Protein AF-A0A9E4E433-F1 (afdb_monomer)

Foldseek 3Di:
DPDPQQDQQLLVLLCCQFPNPDDWDDDRQWIDDDPWIWGWDAQCDPPDPRHGWTFTATPPPRFTDQGPPDTDPPPARRFTAGRPRSHGDDGDD

Mean predicted aligned error: 3.68 Å

Radius of gyration: 12.05 Å; Cα contacts (8 Å, |Δi|>4): 187; chains: 1; bounding box: 26×28×35 Å

pLDDT: mean 92.77, std 10.25, range [37.88, 98.31]

Sequence (93 aa):
MSSLKIDPYVVNQIAHSLFGDRYIIIYENTIQFHNHCYHVRTIESEEHPYKGCYYLQDANTDLAMWDDVAFAPPGYYGAIFERETGEIIDCEP

Solvent-accessible surface area (backbone atoms only — not comparable to full-atom values): 5227 Å² total; per-residue (Å²): 132,84,76,81,75,76,54,57,67,30,47,51,32,36,49,37,61,61,55,47,94,55,85,65,49,78,54,76,56,33,42,33,48,90,95,43,47,27,35,65,41,66,39,73,54,88,87,44,97,58,51,63,23,31,29,37,29,32,75,88,76,70,33,11,34,41,56,83,86,44,66,16,51,89,94,35,50,4,28,30,22,40,66,85,62,12,44,74,75,52,73,41,100

Nearest PDB structures (foldseek):
  3ld1-assembly1_A  TM=6.534E-01  e=2.469E+00  Avian infectious bronchitis virus (strain M41)
  8qoh-assembly2_A  TM=5.296E-01  e=3.611E+00  Apiculatamorpha spiralis
  5k26-assembly1_A  TM=2.834E-01  e=8.764E+00  Homo sapiens
  7pi3-assembly3_O  TM=2.870E-01  e=6.385E+00  Plasmodium falciparum 3D7

Secondary structure (DSSP, 8-state)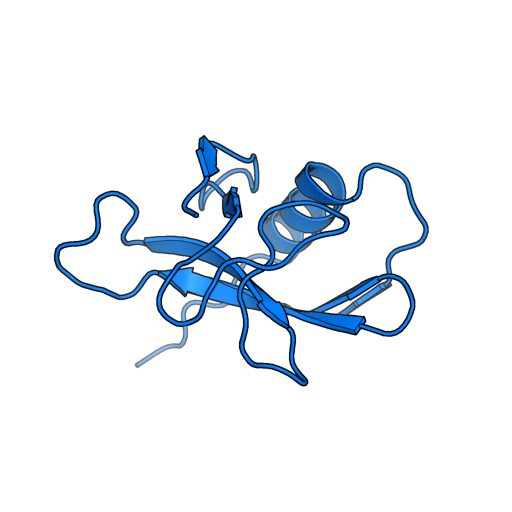:
----PPPHHHHHHHHHHHHTTS-EEEETTEEEETTEEEEEEE---TT-TTTT-EEEEETTT-PBBSSSS-BPPTT---EEE-TTT--EEEE--

Structure (mmCIF, N/CA/C/O backbone):
data_AF-A0A9E4E433-F1
#
_entry.id   AF-A0A9E4E433-F1
#
loop_
_atom_site.group_PDB
_ato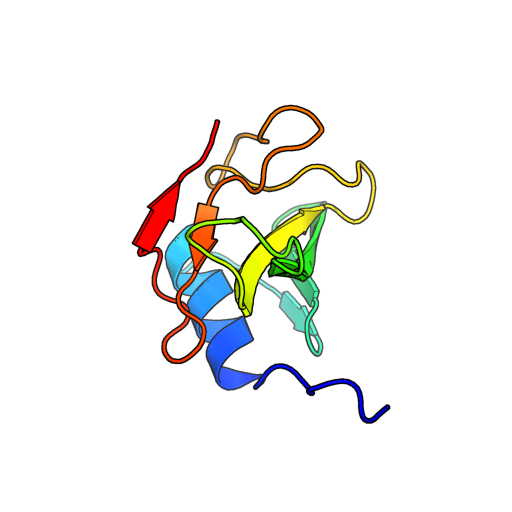m_site.id
_atom_site.type_symbol
_atom_site.label_atom_id
_atom_site.label_alt_id
_atom_site.label_comp_id
_atom_site.label_asym_id
_atom_site.labe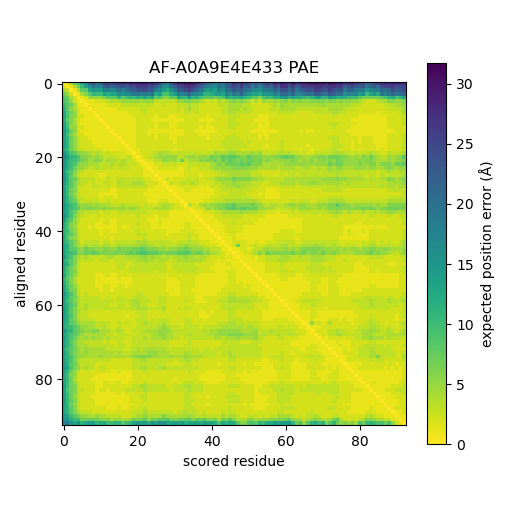l_entity_id
_atom_site.label_seq_id
_atom_site.pdbx_PDB_ins_code
_atom_site.Cartn_x
_atom_site.Cartn_y
_atom_site.Cartn_z
_atom_site.occupancy
_atom_site.B_iso_or_equiv
_atom_site.auth_seq_id
_atom_site.auth_comp_id
_atom_site.auth_asym_id
_atom_site.auth_atom_id
_atom_site.pdbx_PDB_model_num
ATOM 1 N N . MET A 1 1 ? 0.990 -5.499 23.217 1.00 38.16 1 MET A N 1
ATOM 2 C CA . MET A 1 1 ? 0.096 -4.840 22.244 1.00 38.16 1 MET A CA 1
ATOM 3 C C . MET A 1 1 ? -0.141 -5.838 21.131 1.00 38.16 1 MET A C 1
ATOM 5 O O . MET A 1 1 ? 0.828 -6.266 20.519 1.00 38.16 1 MET A O 1
ATOM 9 N N . SER A 1 2 ? -1.372 -6.322 20.962 1.00 37.88 2 SER A N 1
ATOM 10 C CA . SER A 1 2 ? -1.701 -7.183 19.825 1.00 37.88 2 SER A CA 1
ATOM 11 C C . SER A 1 2 ? -1.513 -6.353 18.561 1.00 37.88 2 SER A C 1
ATOM 13 O O . SER A 1 2 ? -2.254 -5.394 18.358 1.00 37.88 2 SER A O 1
ATOM 15 N N . SER A 1 3 ? -0.498 -6.686 17.763 1.00 54.22 3 SER A N 1
ATOM 16 C CA . SER A 1 3 ? -0.410 -6.236 16.376 1.00 54.22 3 SER A CA 1
ATOM 17 C C . SER A 1 3 ? -1.781 -6.480 15.742 1.00 54.22 3 SER A C 1
ATOM 19 O O . SER A 1 3 ? -2.271 -7.613 15.753 1.00 54.22 3 SER A O 1
ATOM 21 N N . LEU A 1 4 ? -2.457 -5.410 15.318 1.00 61.88 4 LEU A N 1
ATOM 22 C CA . LEU A 1 4 ? -3.675 -5.525 14.526 1.00 61.88 4 LEU A CA 1
ATOM 23 C C . LEU A 1 4 ? -3.271 -6.246 13.244 1.00 61.88 4 LEU A C 1
ATOM 25 O O . LEU A 1 4 ? -2.616 -5.670 12.380 1.00 61.88 4 LEU A O 1
ATOM 29 N N . LYS A 1 5 ? -3.597 -7.536 13.162 1.00 83.00 5 LYS A N 1
ATOM 30 C CA . LYS A 1 5 ? -3.321 -8.333 11.974 1.00 83.00 5 LYS A CA 1
ATOM 31 C C . LYS A 1 5 ? -4.144 -7.744 10.828 1.00 83.00 5 LYS A C 1
ATOM 33 O O . LYS A 1 5 ? -5.367 -7.702 10.930 1.00 83.00 5 LYS A O 1
ATOM 38 N N . ILE A 1 6 ? -3.468 -7.266 9.786 1.00 88.31 6 ILE A N 1
ATOM 39 C CA . ILE A 1 6 ? -4.121 -6.773 8.569 1.00 88.31 6 ILE A CA 1
ATOM 40 C C . ILE A 1 6 ? -4.859 -7.953 7.934 1.00 88.31 6 ILE A C 1
ATOM 42 O O . ILE A 1 6 ? -4.304 -9.052 7.831 1.00 88.31 6 ILE A O 1
ATOM 46 N N . ASP A 1 7 ? -6.121 -7.739 7.571 1.00 93.06 7 ASP A N 1
ATOM 47 C CA . ASP A 1 7 ? -6.948 -8.771 6.958 1.00 93.06 7 ASP A CA 1
ATOM 48 C C . ASP A 1 7 ? -6.363 -9.157 5.584 1.00 93.06 7 ASP A C 1
ATOM 50 O O . ASP A 1 7 ? -6.198 -8.276 4.735 1.00 93.06 7 ASP A O 1
ATOM 54 N N . PRO A 1 8 ? -6.056 -10.445 5.326 1.00 93.25 8 PRO A N 1
ATOM 55 C CA . PRO A 1 8 ? -5.580 -10.898 4.020 1.00 93.25 8 PRO A CA 1
ATOM 56 C C . PRO A 1 8 ? -6.497 -10.513 2.852 1.00 93.25 8 PRO A C 1
ATOM 58 O O . PRO A 1 8 ? -6.004 -10.303 1.744 1.00 93.25 8 PRO A O 1
ATOM 61 N N . TYR A 1 9 ? -7.810 -10.403 3.083 1.00 93.81 9 TYR A N 1
ATOM 62 C CA . TYR A 1 9 ? -8.750 -9.916 2.074 1.00 93.81 9 TYR A CA 1
ATOM 63 C C . TYR A 1 9 ? -8.430 -8.474 1.673 1.00 93.81 9 TYR A C 1
ATOM 65 O O . TYR A 1 9 ? -8.322 -8.182 0.486 1.00 93.81 9 TYR A O 1
ATOM 73 N N . V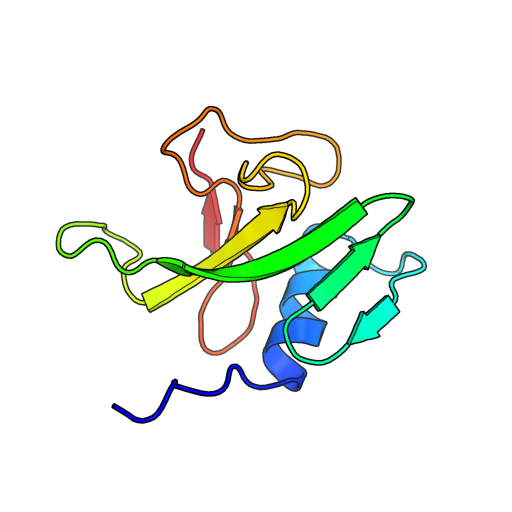AL A 1 10 ? -8.197 -7.594 2.650 1.00 96.50 10 VAL A N 1
ATOM 74 C CA . VAL A 1 10 ? -7.858 -6.188 2.393 1.00 96.50 10 VAL A CA 1
ATOM 75 C C . VAL A 1 10 ? -6.501 -6.072 1.702 1.00 96.50 10 VAL A C 1
ATOM 77 O O . VAL A 1 10 ? -6.364 -5.293 0.768 1.00 96.50 10 VAL A O 1
ATOM 80 N N . VAL A 1 11 ? -5.512 -6.893 2.075 1.00 96.81 11 VAL A N 1
ATOM 81 C CA . VAL A 1 11 ? -4.216 -6.938 1.365 1.00 96.81 11 VAL A CA 1
ATOM 82 C C . VAL A 1 11 ? -4.411 -7.295 -0.112 1.00 96.81 11 VAL A C 1
ATOM 84 O O . VAL A 1 11 ? -3.792 -6.685 -0.984 1.00 96.81 11 VAL A O 1
ATOM 87 N N . ASN A 1 12 ? -5.284 -8.263 -0.404 1.00 95.81 12 ASN A N 1
ATOM 88 C CA . ASN A 1 12 ? -5.624 -8.618 -1.777 1.00 95.81 12 ASN A CA 1
ATOM 89 C C . ASN A 1 12 ? -6.320 -7.467 -2.517 1.00 95.81 12 ASN A C 1
ATOM 91 O O . ASN A 1 12 ? -5.926 -7.167 -3.642 1.00 95.81 12 ASN A O 1
ATOM 95 N N . GLN A 1 13 ? -7.271 -6.780 -1.882 1.00 97.25 13 GLN A N 1
ATOM 96 C CA . GLN A 1 13 ? -7.922 -5.614 -2.485 1.00 97.25 13 GLN A CA 1
ATOM 97 C C . GLN A 1 13 ? -6.934 -4.479 -2.762 1.00 97.25 13 GLN A C 1
ATOM 99 O O . GLN A 1 13 ? -6.916 -3.974 -3.874 1.00 97.25 13 GLN A O 1
ATOM 104 N N . ILE A 1 14 ? -6.036 -4.152 -1.827 1.00 97.75 14 ILE A N 1
ATOM 105 C CA . ILE A 1 14 ? -4.978 -3.145 -2.028 1.00 97.75 14 ILE A CA 1
ATOM 106 C C . ILE A 1 14 ? -4.137 -3.470 -3.264 1.00 97.75 14 ILE A C 1
ATOM 108 O O . ILE A 1 14 ? -3.885 -2.602 -4.103 1.00 97.75 14 ILE A O 1
ATOM 112 N N . ALA A 1 15 ? -3.721 -4.734 -3.396 1.00 96.69 15 ALA A N 1
ATOM 113 C CA . ALA A 1 15 ? -2.942 -5.180 -4.539 1.00 96.69 15 ALA A CA 1
ATOM 114 C C . ALA A 1 15 ? -3.694 -4.964 -5.860 1.00 96.69 15 ALA A C 1
ATOM 116 O O . ALA A 1 15 ? -3.111 -4.450 -6.811 1.00 96.69 15 ALA A O 1
ATOM 117 N N . HIS A 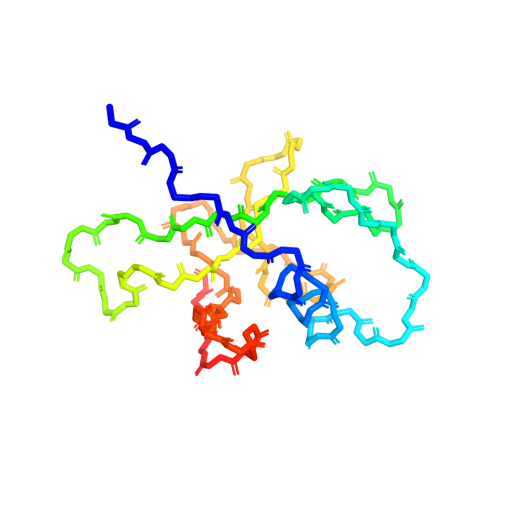1 16 ? -4.980 -5.312 -5.916 1.00 96.06 16 HIS A N 1
ATOM 118 C CA . HIS A 1 16 ? -5.797 -5.126 -7.115 1.00 96.06 16 HIS A CA 1
ATOM 119 C C . HIS A 1 16 ? -6.150 -3.658 -7.383 1.00 96.06 16 HIS A C 1
ATOM 121 O O . HIS A 1 16 ? -6.152 -3.247 -8.541 1.00 96.06 16 HIS A O 1
ATOM 127 N N . SER A 1 17 ? -6.374 -2.848 -6.349 1.00 96.62 17 SER A N 1
ATOM 128 C CA . SER A 1 17 ? -6.657 -1.416 -6.481 1.00 96.62 17 SER A CA 1
ATOM 129 C C . SER A 1 17 ? -5.497 -0.660 -7.126 1.00 96.62 17 SER A C 1
ATOM 131 O O . SER A 1 17 ? -5.729 0.197 -7.974 1.00 96.62 17 SER A O 1
ATOM 133 N N . LEU A 1 18 ? -4.251 -0.986 -6.759 1.00 96.06 18 LEU A N 1
ATOM 134 C CA . LEU A 1 18 ? -3.070 -0.317 -7.316 1.00 96.06 18 LEU A CA 1
ATOM 135 C C . LEU A 1 18 ? -2.550 -1.001 -8.584 1.00 96.06 18 LEU A C 1
ATOM 137 O O . LEU A 1 18 ? -2.233 -0.348 -9.577 1.00 96.06 18 LEU A O 1
ATOM 141 N N . PHE A 1 19 ? -2.446 -2.330 -8.564 1.00 95.19 19 PHE A N 1
ATOM 142 C CA . PHE A 1 19 ? -1.787 -3.085 -9.624 1.00 95.19 19 PHE A CA 1
ATOM 143 C C . PHE A 1 19 ? -2.763 -3.737 -10.620 1.00 95.19 19 PHE A C 1
ATOM 145 O O . PHE A 1 19 ? -2.317 -4.277 -11.633 1.00 95.19 19 PHE A O 1
ATOM 152 N N . GLY A 1 20 ? -4.078 -3.667 -10.416 1.00 92.50 20 GLY A N 1
ATOM 153 C CA . GLY A 1 20 ? -5.072 -4.285 -11.300 1.00 92.50 20 GLY A CA 1
ATOM 154 C C . GLY A 1 20 ? -4.965 -5.815 -11.355 1.00 92.50 20 GLY A C 1
ATOM 155 O O . GLY A 1 20 ? -4.597 -6.471 -10.382 1.00 92.50 20 GLY A O 1
ATOM 156 N N . ASP A 1 21 ? -5.252 -6.396 -12.523 1.00 89.94 21 ASP A N 1
ATOM 157 C CA . ASP A 1 21 ? -5.257 -7.855 -12.751 1.00 89.94 21 ASP A CA 1
ATOM 158 C C . ASP A 1 21 ? -3.879 -8.439 -13.122 1.00 89.94 21 ASP A C 1
ATOM 160 O O . ASP A 1 21 ? -3.771 -9.509 -13.731 1.00 89.94 21 ASP A O 1
ATOM 164 N N . ARG A 1 22 ? -2.791 -7.722 -12.824 1.00 91.19 22 ARG A N 1
ATOM 165 C CA . ARG A 1 22 ? -1.435 -8.175 -13.163 1.0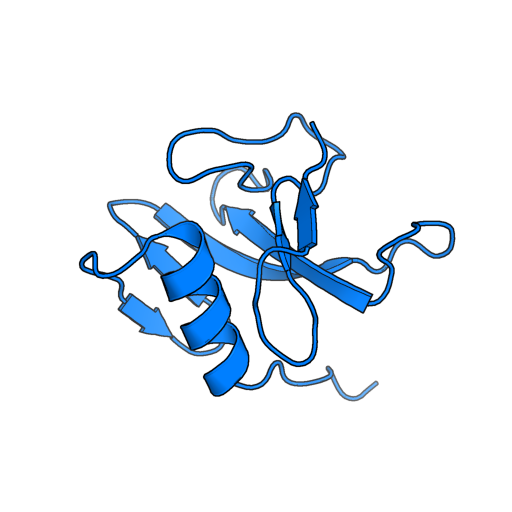0 91.19 22 ARG A CA 1
ATOM 166 C C . ARG A 1 22 ? -0.998 -9.349 -12.287 1.00 91.19 22 ARG A C 1
ATOM 168 O O . ARG A 1 22 ? -1.574 -9.635 -11.242 1.00 91.19 22 A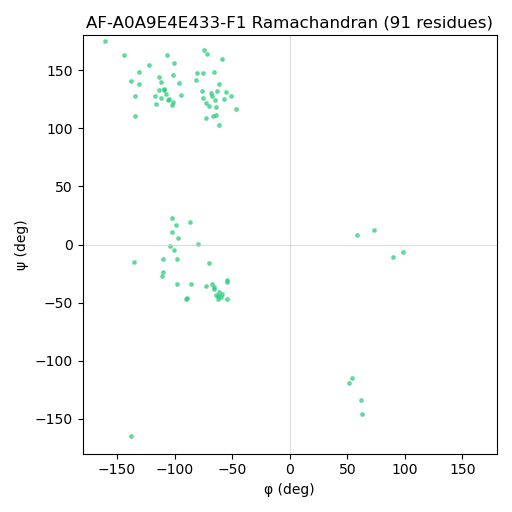RG A O 1
ATOM 175 N N . TYR A 1 23 ? 0.060 -10.037 -12.720 1.00 90.12 23 TYR A N 1
ATOM 176 C CA . TYR A 1 23 ? 0.650 -11.112 -11.927 1.00 90.12 23 TYR A CA 1
A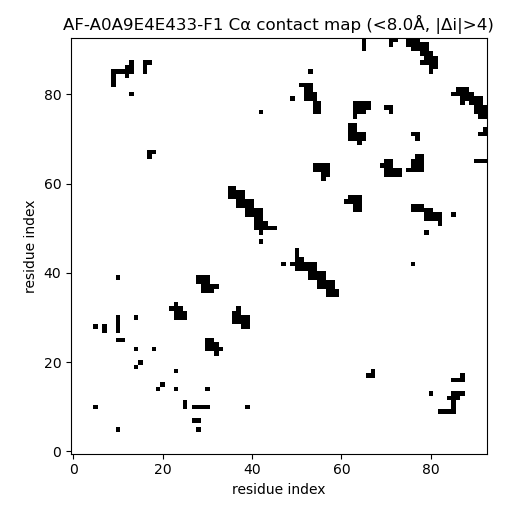TOM 177 C C . TYR A 1 23 ? 1.274 -10.543 -10.649 1.00 90.12 23 TYR A C 1
ATOM 179 O O . TYR A 1 23 ? 2.287 -9.840 -10.696 1.00 90.12 23 TYR A O 1
ATOM 187 N N . ILE A 1 24 ? 0.649 -10.861 -9.520 1.00 94.31 24 ILE A N 1
ATOM 188 C CA . ILE A 1 24 ? 1.009 -10.391 -8.187 1.00 94.31 24 ILE A CA 1
ATOM 189 C C . ILE A 1 24 ? 1.074 -11.613 -7.272 1.00 94.31 24 ILE A C 1
ATOM 191 O O . ILE A 1 24 ? 0.217 -12.496 -7.339 1.00 94.31 24 ILE A O 1
ATOM 195 N N . ILE A 1 25 ? 2.082 -11.669 -6.405 1.00 94.88 25 ILE A N 1
ATOM 196 C CA . ILE A 1 25 ? 2.180 -12.693 -5.361 1.00 94.88 25 ILE A CA 1
ATOM 197 C C . ILE A 1 25 ? 1.883 -12.019 -4.025 1.00 94.88 25 ILE A C 1
ATOM 199 O O . ILE A 1 25 ? 2.486 -11.000 -3.703 1.00 94.88 25 ILE A O 1
ATOM 203 N N . ILE A 1 26 ? 0.971 -12.586 -3.238 1.00 94.94 26 ILE A N 1
ATOM 204 C CA . ILE A 1 26 ? 0.611 -12.058 -1.919 1.00 94.94 26 ILE A CA 1
ATOM 205 C C . ILE A 1 26 ? 0.978 -13.083 -0.854 1.00 94.94 26 ILE A C 1
ATOM 207 O O . ILE A 1 26 ? 0.581 -14.247 -0.934 1.00 94.94 26 ILE A O 1
ATOM 211 N N . TYR A 1 27 ? 1.727 -12.638 0.150 1.00 91.44 27 TYR A N 1
ATOM 212 C CA . TYR A 1 27 ? 2.103 -13.431 1.311 1.00 91.44 27 TYR A CA 1
ATOM 213 C C . TYR A 1 27 ? 1.901 -12.607 2.582 1.00 91.44 27 TYR A C 1
ATOM 215 O O . TYR A 1 27 ? 2.625 -11.646 2.834 1.00 91.44 27 TYR A O 1
ATOM 223 N N . GLU A 1 28 ? 0.908 -12.986 3.388 1.00 92.38 28 GLU A N 1
ATOM 224 C CA . GLU A 1 28 ? 0.486 -12.235 4.578 1.00 92.38 28 GLU A CA 1
ATOM 225 C C . GLU A 1 28 ? 0.168 -10.766 4.247 1.00 92.38 28 GLU A C 1
ATOM 227 O O . GLU A 1 28 ? -0.776 -10.512 3.507 1.00 92.38 28 GLU A O 1
ATOM 232 N N . ASN A 1 29 ? 0.931 -9.807 4.779 1.00 94.56 29 ASN A N 1
ATOM 233 C CA . ASN A 1 29 ? 0.812 -8.378 4.479 1.00 94.56 29 ASN A CA 1
ATOM 234 C C . ASN A 1 29 ? 1.846 -7.893 3.448 1.00 94.56 29 ASN A C 1
ATOM 236 O O . ASN A 1 29 ? 2.112 -6.695 3.363 1.00 94.56 29 ASN A O 1
ATOM 240 N N . THR A 1 30 ? 2.473 -8.811 2.714 1.00 96.00 30 THR A N 1
ATOM 241 C CA . THR A 1 30 ? 3.476 -8.508 1.692 1.00 96.00 30 THR A CA 1
ATOM 242 C C . THR A 1 30 ? 2.911 -8.775 0.306 1.00 96.00 30 THR A C 1
ATOM 244 O O . THR A 1 30 ? 2.333 -9.831 0.050 1.00 96.00 30 THR A O 1
ATOM 247 N N . ILE A 1 31 ? 3.112 -7.822 -0.595 1.00 96.88 31 ILE A N 1
ATOM 248 C CA . ILE A 1 31 ? 2.732 -7.888 -2.001 1.00 96.88 31 ILE A CA 1
ATOM 249 C C . ILE A 1 31 ? 4.017 -7.847 -2.818 1.00 96.88 31 ILE A C 1
ATOM 251 O O . ILE A 1 31 ? 4.783 -6.896 -2.720 1.00 96.88 31 ILE A O 1
ATOM 255 N N . GLN A 1 32 ? 4.267 -8.866 -3.629 1.00 96.19 32 GLN A N 1
ATOM 256 C CA . GLN A 1 32 ? 5.355 -8.861 -4.594 1.00 96.19 32 GLN A CA 1
ATOM 257 C C . GLN A 1 32 ? 4.796 -8.565 -5.983 1.00 96.19 32 GLN A C 1
ATOM 259 O O . GLN A 1 32 ? 3.948 -9.300 -6.498 1.00 96.19 32 GLN A O 1
ATOM 264 N N . PHE A 1 33 ? 5.321 -7.512 -6.599 1.00 94.06 33 PHE A N 1
ATOM 265 C CA . PHE A 1 33 ? 5.006 -7.120 -7.964 1.00 94.06 33 PHE A CA 1
ATOM 266 C C . PHE A 1 33 ? 6.310 -6.797 -8.705 1.00 94.06 33 PHE A C 1
ATOM 268 O O . PHE A 1 33 ? 7.164 -6.055 -8.219 1.00 94.06 33 PHE A O 1
ATOM 275 N N . HIS A 1 34 ? 6.497 -7.428 -9.867 1.00 89.94 34 HIS A N 1
ATOM 276 C CA . HIS A 1 34 ? 7.775 -7.459 -10.587 1.00 89.94 34 HIS A CA 1
ATOM 277 C C . HIS A 1 34 ? 8.937 -7.916 -9.673 1.00 89.94 34 HIS A C 1
ATOM 279 O O . HIS A 1 34 ? 8.916 -9.032 -9.151 1.00 89.94 34 HIS A O 1
ATOM 285 N N . ASN A 1 35 ? 9.945 -7.061 -9.483 1.00 89.00 35 ASN A N 1
ATOM 286 C CA . ASN A 1 35 ? 11.143 -7.333 -8.686 1.00 89.00 35 ASN A CA 1
ATOM 287 C C . ASN A 1 35 ? 11.094 -6.674 -7.297 1.00 89.00 35 ASN A C 1
ATOM 289 O O . ASN A 1 35 ? 12.114 -6.630 -6.610 1.00 89.00 35 ASN A O 1
ATOM 293 N N . HIS A 1 36 ? 9.934 -6.150 -6.900 1.00 92.81 36 HIS A N 1
ATOM 294 C CA . HIS A 1 36 ? 9.749 -5.420 -5.654 1.00 92.81 36 HIS A CA 1
ATOM 295 C C . HIS A 1 36 ? 8.843 -6.188 -4.701 1.00 92.81 36 HIS A C 1
ATOM 297 O O . HIS A 1 36 ? 7.881 -6.835 -5.121 1.00 92.81 36 HIS A O 1
ATOM 303 N N . CYS A 1 37 ? 9.156 -6.083 -3.413 1.00 96.06 37 CYS A N 1
ATOM 304 C CA . CYS A 1 37 ? 8.307 -6.542 -2.326 1.00 96.06 37 CYS A CA 1
ATOM 305 C C . CYS A 1 37 ? 7.818 -5.312 -1.568 1.00 96.06 37 CYS A C 1
ATOM 307 O O . CYS A 1 37 ? 8.627 -4.509 -1.112 1.00 96.06 37 CYS A O 1
ATOM 309 N N . TYR A 1 38 ? 6.509 -5.195 -1.409 1.00 97.12 38 TYR A N 1
ATOM 310 C CA . TYR A 1 38 ? 5.849 -4.101 -0.720 1.00 97.12 38 TYR A CA 1
ATOM 311 C C . TYR A 1 38 ? 5.184 -4.622 0.545 1.00 97.12 38 TYR A C 1
ATOM 313 O O . TYR A 1 38 ? 4.475 -5.627 0.507 1.00 97.12 38 TYR A O 1
ATOM 321 N N . HIS A 1 39 ? 5.373 -3.935 1.662 1.00 97.44 39 HIS A N 1
ATOM 322 C CA . HIS A 1 39 ? 4.638 -4.196 2.888 1.00 97.44 39 HIS A CA 1
ATOM 323 C C . HIS A 1 39 ? 3.426 -3.276 2.967 1.00 97.44 39 HIS A C 1
ATOM 325 O O . HIS A 1 39 ? 3.565 -2.056 2.873 1.00 97.44 39 HIS A O 1
ATOM 331 N N . VAL A 1 40 ? 2.250 -3.852 3.213 1.00 97.50 40 VAL A N 1
ATOM 332 C CA . VAL A 1 40 ? 1.089 -3.078 3.652 1.00 97.50 40 VAL A CA 1
ATOM 333 C C . VAL A 1 40 ? 1.360 -2.600 5.076 1.00 97.50 40 VAL A C 1
ATOM 335 O O . VAL A 1 40 ? 1.576 -3.407 5.993 1.00 97.50 40 VAL A O 1
ATOM 338 N N . ARG A 1 41 ? 1.380 -1.280 5.248 1.00 96.62 41 ARG A N 1
ATOM 339 C CA . ARG A 1 41 ? 1.651 -0.578 6.505 1.00 96.62 41 ARG A CA 1
ATOM 340 C C . ARG A 1 41 ? 0.476 0.317 6.862 1.00 96.62 41 ARG A C 1
ATOM 342 O O . ARG A 1 41 ? -0.258 0.756 5.987 1.00 96.62 41 ARG A O 1
ATOM 349 N N . THR A 1 42 ? 0.319 0.594 8.150 1.00 96.75 42 THR A N 1
ATOM 350 C CA . THR A 1 42 ? -0.700 1.514 8.663 1.00 96.75 42 THR A CA 1
ATOM 351 C C . THR A 1 42 ? -0.085 2.892 8.859 1.00 96.75 42 THR A C 1
ATOM 353 O O . THR A 1 42 ? 1.024 2.998 9.381 1.00 96.75 42 THR A O 1
ATOM 356 N N . ILE A 1 43 ? -0.810 3.948 8.506 1.00 96.31 43 ILE A N 1
ATOM 357 C CA . ILE A 1 43 ? -0.433 5.318 8.855 1.00 96.31 43 ILE A CA 1
ATOM 358 C C . ILE A 1 43 ? -0.683 5.521 10.354 1.00 96.31 43 ILE A C 1
ATOM 360 O O . ILE A 1 43 ? -1.830 5.578 10.801 1.00 96.31 43 ILE A O 1
ATOM 364 N N . GLU A 1 44 ? 0.384 5.614 11.148 1.00 95.31 44 GLU A N 1
ATOM 365 C CA . GLU A 1 44 ? 0.289 5.741 12.614 1.00 95.31 44 GLU A CA 1
ATOM 366 C C . GLU A 1 44 ? 0.418 7.185 13.124 1.00 95.31 44 GLU A C 1
ATOM 368 O O . GLU A 1 44 ? 0.104 7.453 14.286 1.00 95.31 44 GLU A O 1
ATOM 373 N N . SER A 1 45 ? 0.841 8.120 12.266 1.00 93.50 45 SER A N 1
ATOM 374 C CA . SER A 1 45 ? 1.038 9.528 12.630 1.00 93.50 45 SER A CA 1
ATOM 375 C C . SER A 1 45 ? -0.247 10.148 13.196 1.00 93.50 45 SER A C 1
ATOM 377 O O . SER A 1 45 ? -1.310 10.079 12.579 1.00 93.50 45 SER A O 1
ATOM 379 N N . GLU A 1 46 ? -0.167 10.717 14.405 1.00 91.50 46 GLU A N 1
ATOM 380 C CA . GLU A 1 46 ? -1.359 11.050 15.192 1.00 91.50 46 GLU A CA 1
ATOM 381 C C . GLU A 1 46 ? -2.218 12.165 14.602 1.00 91.50 46 GLU A C 1
ATOM 383 O O . GLU A 1 46 ? -3.439 12.114 14.738 1.00 91.50 46 GLU A O 1
ATOM 388 N N . GLU A 1 47 ? -1.584 13.137 13.955 1.00 93.50 47 GLU A N 1
ATOM 389 C CA . GLU A 1 47 ? -2.236 14.315 13.375 1.00 93.50 47 GLU A CA 1
ATOM 390 C C . GLU A 1 47 ? -2.521 14.144 11.877 1.00 93.50 47 GLU A C 1
ATOM 392 O O . GLU A 1 47 ? -2.966 15.077 11.211 1.00 93.50 47 GLU A O 1
ATOM 397 N N . HIS A 1 48 ? -2.264 12.954 11.329 1.00 94.31 48 HIS A N 1
ATOM 398 C CA . HIS A 1 48 ? -2.447 12.699 9.911 1.00 94.31 48 HIS A CA 1
ATOM 399 C C . HIS A 1 48 ? -3.933 12.537 9.561 1.00 94.31 48 HIS A C 1
ATOM 401 O O . HIS A 1 48 ? -4.609 11.735 10.215 1.00 94.31 48 HIS A O 1
ATOM 407 N N . PRO A 1 49 ? -4.448 13.202 8.507 1.00 95.44 49 PRO A N 1
ATOM 408 C CA . PRO A 1 49 ? -5.850 13.075 8.092 1.00 95.44 49 PRO A CA 1
ATOM 409 C C . PRO A 1 49 ? -6.280 11.623 7.852 1.00 95.44 49 PRO A C 1
ATOM 411 O O . PRO A 1 49 ? -7.413 11.249 8.140 1.00 95.44 49 PRO A O 1
ATOM 414 N N . TYR A 1 50 ? -5.337 10.799 7.394 1.00 96.56 50 TYR A N 1
ATOM 415 C CA . TYR A 1 50 ? -5.536 9.388 7.059 1.00 96.56 50 TYR A CA 1
ATOM 416 C C . TYR A 1 50 ? -5.017 8.406 8.119 1.00 96.56 50 TYR A C 1
ATOM 418 O O . TYR A 1 50 ? -4.719 7.254 7.804 1.00 96.56 50 TYR A O 1
ATOM 426 N N . LYS A 1 51 ? -4.875 8.827 9.385 1.00 96.19 51 LYS A N 1
ATOM 427 C CA . LYS A 1 51 ? -4.455 7.930 10.476 1.00 96.19 51 LYS A CA 1
ATOM 428 C C . LYS A 1 51 ? -5.309 6.655 10.499 1.00 96.19 51 LYS A C 1
ATOM 430 O O . LYS A 1 51 ? -6.534 6.711 10.566 1.00 96.19 51 LYS A O 1
ATOM 435 N N . GLY A 1 52 ? -4.652 5.498 10.500 1.00 95.69 52 GLY A N 1
ATOM 436 C CA . GLY A 1 52 ? -5.294 4.183 10.486 1.00 95.69 52 GLY A CA 1
ATOM 437 C C . GLY A 1 52 ? -5.583 3.609 9.095 1.00 95.69 52 GLY A C 1
ATOM 438 O O . GLY A 1 52 ? -5.900 2.422 9.021 1.00 95.69 52 GLY A O 1
ATOM 439 N N . CYS A 1 53 ? -5.443 4.401 8.027 1.00 97.50 53 CYS A N 1
ATOM 440 C CA . CYS A 1 53 ? -5.472 3.914 6.645 1.00 97.50 53 CYS A CA 1
ATOM 441 C C . CYS A 1 53 ? -4.169 3.185 6.298 1.00 97.50 53 CYS A C 1
ATOM 443 O O . CYS A 1 53 ? -3.180 3.255 7.041 1.00 97.50 53 CYS A O 1
ATOM 445 N N . TYR A 1 54 ? -4.173 2.478 5.171 1.00 97.94 54 TYR A N 1
ATOM 446 C CA . TYR A 1 54 ? -3.023 1.715 4.708 1.00 97.94 54 TYR A CA 1
ATOM 447 C C . TYR A 1 54 ? -2.237 2.439 3.616 1.00 97.94 54 TYR A C 1
ATOM 449 O O . TYR A 1 54 ? -2.777 3.269 2.893 1.00 97.94 54 TYR A O 1
ATOM 457 N N . TYR A 1 55 ? -0.964 2.079 3.490 1.00 97.94 55 TYR A N 1
ATOM 458 C CA . TYR A 1 55 ? -0.091 2.444 2.377 1.00 97.94 55 TYR A CA 1
ATOM 459 C C . TYR A 1 55 ? 0.862 1.286 2.054 1.00 97.94 55 TYR A C 1
ATOM 461 O O . TYR A 1 55 ? 1.041 0.367 2.865 1.00 97.94 55 TYR A O 1
ATOM 469 N N . LEU A 1 56 ? 1.473 1.315 0.868 1.00 97.69 56 LEU A N 1
ATOM 470 C CA . LEU A 1 56 ? 2.458 0.319 0.444 1.00 97.69 56 LEU A CA 1
ATOM 471 C C . LEU A 1 56 ? 3.870 0.869 0.571 1.00 97.69 56 LEU A C 1
ATOM 473 O O . LEU A 1 56 ? 4.213 1.833 -0.101 1.00 97.69 56 LEU A O 1
ATOM 477 N N . GLN A 1 57 ? 4.697 0.221 1.385 1.00 97.75 57 GLN A N 1
ATOM 478 C CA . GLN A 1 57 ? 6.105 0.565 1.566 1.00 97.75 57 GLN A CA 1
ATOM 479 C C . GLN A 1 57 ? 7.000 -0.458 0.864 1.00 97.75 57 GLN A C 1
ATOM 481 O O . GLN A 1 57 ? 6.908 -1.649 1.164 1.00 97.75 57 GLN A O 1
ATOM 486 N N . ASP A 1 58 ? 7.884 -0.023 -0.031 1.00 96.88 58 ASP A N 1
ATOM 487 C CA . ASP A 1 58 ? 8.876 -0.907 -0.650 1.00 96.88 58 ASP A CA 1
ATOM 488 C C . ASP A 1 58 ? 9.921 -1.369 0.370 1.00 96.88 58 ASP A C 1
ATOM 490 O O . ASP A 1 58 ? 10.515 -0.572 1.093 1.00 96.88 58 ASP A O 1
ATOM 494 N N . ALA A 1 59 ? 10.152 -2.679 0.414 1.00 95.25 59 ALA A N 1
ATOM 495 C CA . ALA A 1 59 ? 11.007 -3.320 1.407 1.00 95.25 59 ALA A CA 1
ATOM 496 C C . ALA A 1 59 ? 12.505 -3.012 1.237 1.00 95.25 59 ALA A C 1
ATOM 498 O O . ALA A 1 59 ? 13.280 -3.280 2.152 1.00 95.25 59 ALA A O 1
ATOM 499 N N . ASN A 1 60 ? 12.931 -2.498 0.076 1.00 94.00 60 ASN A N 1
ATOM 500 C CA . ASN A 1 60 ? 14.339 -2.201 -0.197 1.00 94.00 60 ASN A CA 1
ATOM 501 C C . ASN A 1 60 ? 14.681 -0.724 0.027 1.00 94.00 60 ASN A C 1
ATOM 503 O O . ASN A 1 60 ? 15.811 -0.406 0.394 1.00 94.00 60 ASN A O 1
ATOM 507 N N . THR A 1 61 ? 13.736 0.172 -0.254 1.00 95.00 61 THR A N 1
ATOM 508 C CA . THR A 1 61 ? 13.948 1.626 -0.254 1.00 95.00 61 THR A CA 1
ATOM 509 C C . THR A 1 61 ? 13.245 2.343 0.892 1.00 95.00 61 THR A C 1
ATOM 511 O O . THR A 1 61 ? 13.524 3.518 1.117 1.00 95.00 61 THR A O 1
ATOM 514 N N . ASP A 1 62 ? 12.337 1.659 1.596 1.00 95.44 62 ASP A N 1
ATOM 515 C CA . ASP A 1 62 ? 11.432 2.214 2.608 1.00 95.44 62 ASP A CA 1
ATOM 516 C C . ASP A 1 62 ? 10.506 3.335 2.092 1.00 95.44 62 ASP A C 1
ATOM 518 O O . ASP A 1 62 ? 9.790 3.951 2.888 1.00 95.44 62 ASP A O 1
ATOM 522 N N . LEU A 1 63 ? 10.477 3.579 0.775 1.00 96.75 63 LEU A N 1
ATOM 523 C CA . LEU A 1 63 ? 9.619 4.573 0.134 1.00 96.75 63 LEU A CA 1
ATOM 524 C C . LEU A 1 63 ? 8.200 4.041 -0.052 1.00 96.75 63 LEU A C 1
ATOM 526 O O . LEU A 1 63 ? 7.989 2.847 -0.289 1.00 96.75 63 LEU A O 1
ATOM 530 N N . ALA A 1 64 ? 7.227 4.944 0.027 1.00 97.25 64 ALA A N 1
ATOM 531 C CA . ALA A 1 64 ? 5.842 4.607 -0.245 1.00 97.25 64 ALA A CA 1
ATOM 532 C C . ALA A 1 64 ? 5.561 4.591 -1.755 1.00 97.25 64 ALA A C 1
ATOM 534 O O . ALA A 1 64 ? 6.071 5.429 -2.500 1.00 97.25 64 ALA A O 1
ATOM 535 N N . MET A 1 65 ? 4.750 3.642 -2.215 1.00 96.19 65 MET A N 1
ATOM 536 C CA . MET A 1 65 ? 4.268 3.617 -3.597 1.00 96.19 65 MET A CA 1
ATOM 537 C C . MET A 1 65 ? 3.190 4.673 -3.788 1.00 96.19 65 MET A C 1
ATOM 539 O O . MET A 1 65 ? 2.199 4.673 -3.061 1.00 96.19 65 MET A O 1
ATOM 543 N N . TRP A 1 66 ? 3.374 5.546 -4.776 1.00 95.19 66 TRP A N 1
ATOM 544 C CA . TRP A 1 66 ? 2.380 6.548 -5.156 1.00 95.19 66 TRP A CA 1
ATOM 545 C C . TRP A 1 66 ? 1.436 5.993 -6.225 1.00 95.19 66 TRP A C 1
ATOM 547 O O . TRP A 1 66 ? 0.220 6.072 -6.090 1.00 95.19 66 TRP A O 1
ATOM 557 N N . ASP A 1 67 ? 1.986 5.363 -7.253 1.00 92.38 67 ASP A N 1
ATOM 558 C CA . ASP A 1 67 ? 1.227 4.652 -8.277 1.00 92.38 67 ASP A CA 1
ATOM 559 C C . ASP A 1 67 ? 1.928 3.324 -8.608 1.00 92.38 67 ASP A C 1
ATOM 561 O O . ASP A 1 67 ? 2.760 2.848 -7.840 1.00 92.38 67 ASP A O 1
ATOM 565 N N . ASP A 1 68 ? 1.584 2.681 -9.720 1.00 89.25 68 ASP A N 1
ATOM 566 C CA . ASP A 1 68 ? 2.163 1.398 -10.118 1.00 89.25 68 ASP A CA 1
ATOM 567 C 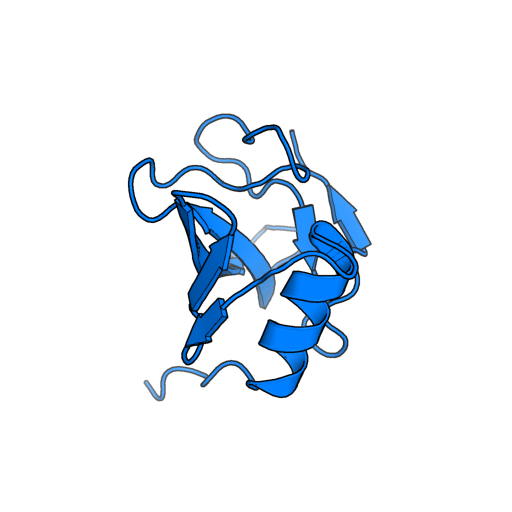C . ASP A 1 68 ? 3.558 1.494 -10.772 1.00 89.25 68 ASP A C 1
ATOM 569 O O . ASP A 1 68 ? 4.130 0.462 -11.143 1.00 89.25 68 ASP A O 1
ATOM 573 N N . VAL A 1 69 ? 4.115 2.703 -10.910 1.00 90.75 69 VAL A N 1
ATOM 574 C CA . VAL A 1 69 ? 5.419 2.979 -11.537 1.00 90.75 69 VAL A CA 1
ATOM 575 C C . VAL A 1 69 ? 6.308 3.957 -10.754 1.00 90.75 69 VAL A C 1
ATOM 577 O O . VAL A 1 69 ? 7.508 4.025 -11.035 1.00 90.75 69 VAL A O 1
ATOM 580 N N . ALA A 1 70 ? 5.766 4.697 -9.786 1.00 93.38 70 ALA A N 1
ATOM 581 C CA . ALA A 1 70 ? 6.429 5.786 -9.081 1.00 93.38 70 ALA A CA 1
ATOM 582 C C . ALA A 1 70 ? 6.310 5.681 -7.553 1.00 93.38 70 ALA A C 1
ATOM 584 O O . ALA A 1 70 ? 5.312 5.232 -6.984 1.00 93.38 70 ALA A O 1
ATOM 585 N N . PHE A 1 71 ? 7.357 6.173 -6.891 1.00 95.19 71 PHE A N 1
ATOM 586 C CA . PHE A 1 71 ? 7.441 6.301 -5.441 1.00 95.19 71 PHE A CA 1
ATOM 587 C C . PHE A 1 71 ? 7.183 7.743 -5.004 1.00 95.19 71 PHE A C 1
ATOM 589 O O . PHE A 1 71 ? 7.621 8.687 -5.668 1.00 95.19 71 PHE A O 1
ATOM 596 N N . ALA A 1 72 ? 6.549 7.888 -3.848 1.00 95.75 72 ALA A N 1
ATOM 597 C CA . ALA A 1 72 ? 6.493 9.128 -3.090 1.00 95.75 72 ALA A CA 1
ATOM 598 C C . ALA A 1 72 ? 7.897 9.522 -2.576 1.00 95.75 72 ALA A C 1
ATOM 600 O O . ALA A 1 72 ? 8.715 8.634 -2.284 1.00 95.75 72 ALA A O 1
ATOM 601 N N . PRO A 1 73 ? 8.234 10.819 -2.428 1.00 94.69 73 PRO A N 1
ATOM 602 C CA . PRO A 1 73 ? 9.425 11.249 -1.724 1.00 94.69 73 PRO A CA 1
ATOM 603 C C . PRO A 1 73 ? 9.444 10.764 -0.264 1.00 94.69 73 PRO A C 1
ATOM 605 O O . PRO A 1 73 ? 8.408 10.463 0.334 1.00 94.69 73 PRO A O 1
ATOM 608 N N . PRO A 1 74 ? 10.634 10.726 0.359 1.00 94.44 74 PRO A N 1
ATOM 609 C CA . PRO A 1 74 ? 10.763 10.330 1.755 1.00 94.44 74 PRO A CA 1
ATOM 610 C C . PRO A 1 74 ? 9.873 11.166 2.687 1.00 94.44 74 PRO A C 1
ATOM 612 O O . PRO A 1 74 ? 9.918 12.395 2.654 1.00 94.44 74 PRO A O 1
ATOM 615 N N . GLY A 1 75 ? 9.130 10.490 3.566 1.00 92.06 75 GLY A N 1
ATOM 616 C CA . GLY A 1 75 ? 8.260 11.120 4.566 1.00 92.06 75 GLY A CA 1
ATOM 617 C C . GLY A 1 75 ? 6.781 11.200 4.183 1.00 92.06 75 GLY A C 1
ATOM 618 O O . GLY A 1 75 ? 5.979 11.567 5.039 1.00 92.06 75 GLY A O 1
ATOM 619 N N . TYR A 1 76 ? 6.428 10.817 2.956 1.00 95.38 76 TYR A N 1
ATOM 620 C CA . TYR A 1 76 ? 5.052 10.755 2.465 1.00 95.38 76 TYR A CA 1
ATOM 621 C C . TYR A 1 76 ? 4.552 9.313 2.337 1.00 95.38 76 TYR A C 1
ATOM 623 O O . TYR A 1 76 ? 5.343 8.364 2.349 1.00 95.38 76 TYR A O 1
ATOM 631 N N . TYR A 1 77 ? 3.231 9.154 2.231 1.00 96.81 77 TYR A N 1
ATOM 632 C CA . TYR A 1 77 ? 2.570 7.846 2.217 1.00 96.81 77 TYR A CA 1
ATOM 633 C C . TYR A 1 77 ? 2.102 7.382 0.831 1.00 96.81 77 TYR A C 1
ATOM 635 O O . TYR A 1 77 ? 1.623 6.257 0.723 1.00 96.81 77 TYR A O 1
ATOM 643 N N . GLY A 1 78 ? 2.287 8.171 -0.234 1.00 96.81 78 GLY A N 1
ATOM 644 C CA . GLY A 1 78 ? 1.922 7.754 -1.590 1.00 96.81 78 GLY A CA 1
ATOM 645 C C . GLY A 1 78 ? 0.420 7.492 -1.733 1.00 96.81 78 GLY A C 1
ATOM 646 O O . GLY A 1 78 ? -0.397 8.292 -1.281 1.00 96.81 78 GLY A O 1
ATOM 647 N N . ALA A 1 79 ? 0.044 6.375 -2.359 1.00 97.94 79 ALA A N 1
ATOM 648 C CA . ALA A 1 79 ? -1.344 5.931 -2.433 1.00 97.94 79 ALA A CA 1
ATOM 649 C C . ALA A 1 79 ? -1.858 5.516 -1.048 1.00 97.94 79 ALA A C 1
ATOM 651 O O . ALA A 1 79 ? -1.269 4.667 -0.370 1.00 97.94 79 ALA A O 1
ATOM 652 N N . ILE A 1 80 ? -3.001 6.082 -0.666 1.00 98.25 80 ILE A N 1
ATOM 653 C CA . ILE A 1 80 ? -3.661 5.823 0.609 1.00 98.25 80 ILE A CA 1
ATOM 654 C C . ILE A 1 80 ? -4.863 4.922 0.361 1.00 98.25 80 ILE A C 1
ATOM 656 O O . ILE A 1 80 ? -5.756 5.248 -0.426 1.00 98.25 80 ILE A O 1
ATOM 660 N N . PHE A 1 81 ? -4.897 3.802 1.075 1.00 98.31 81 PHE A N 1
ATOM 661 C CA . PHE A 1 81 ? -5.930 2.785 0.944 1.00 98.31 81 PHE A CA 1
ATOM 662 C C . PHE A 1 81 ? -6.848 2.775 2.165 1.00 98.31 81 PHE A C 1
ATOM 664 O O . PHE A 1 81 ? -6.382 2.768 3.311 1.00 98.31 81 PHE A O 1
ATOM 671 N N . GLU A 1 82 ? -8.155 2.726 1.924 1.00 97.75 82 GLU A N 1
ATOM 672 C CA . GLU A 1 82 ? -9.156 2.588 2.975 1.00 97.75 82 GLU A CA 1
ATOM 673 C C . GLU A 1 82 ? -8.958 1.277 3.739 1.00 97.75 82 GLU A C 1
ATOM 675 O O . GLU A 1 82 ? -8.685 0.216 3.169 1.00 97.75 82 GLU A O 1
ATOM 680 N N . ARG A 1 83 ? -9.097 1.349 5.061 1.00 95.62 83 ARG A N 1
ATOM 681 C CA . ARG A 1 83 ? -8.792 0.236 5.957 1.00 95.62 83 ARG A CA 1
ATOM 682 C C . ARG A 1 83 ? -9.736 -0.952 5.768 1.00 95.62 83 ARG A C 1
ATOM 684 O O . ARG A 1 83 ? -9.321 -2.098 5.930 1.00 95.62 83 ARG A O 1
ATOM 691 N N . GLU A 1 84 ? -11.005 -0.686 5.492 1.00 95.69 84 GLU A N 1
ATOM 692 C CA . GLU A 1 84 ? -12.059 -1.694 5.426 1.00 95.69 84 GLU A CA 1
ATOM 693 C C . GLU A 1 84 ? -12.146 -2.359 4.050 1.00 95.69 84 GLU A C 1
ATOM 695 O O . GLU A 1 84 ? -12.459 -3.547 3.966 1.00 95.69 84 GLU A O 1
ATOM 700 N N . THR A 1 85 ? -11.872 -1.607 2.982 1.00 96.69 85 THR A N 1
ATOM 701 C CA . THR A 1 85 ? -12.095 -2.055 1.600 1.00 96.69 85 THR A CA 1
ATOM 702 C C . THR A 1 85 ? -10.806 -2.297 0.829 1.00 96.69 85 THR A C 1
ATOM 704 O O . THR A 1 85 ? -10.799 -3.139 -0.062 1.00 96.69 85 THR A O 1
ATOM 707 N N . GLY A 1 86 ? -9.706 -1.618 1.170 1.00 96.88 86 GLY A N 1
ATOM 708 C CA . GLY A 1 86 ? -8.482 -1.616 0.370 1.00 96.88 86 GLY A CA 1
ATOM 709 C C . GLY A 1 86 ? -8.586 -0.800 -0.925 1.00 96.88 86 GLY A C 1
ATOM 710 O O . GLY A 1 86 ? -7.716 -0.927 -1.788 1.00 96.88 86 GLY A O 1
ATOM 711 N N . GLU A 1 87 ? -9.630 0.016 -1.088 1.00 97.75 87 GLU A N 1
ATOM 712 C CA . GLU A 1 87 ? -9.760 0.961 -2.203 1.00 97.75 87 GLU A CA 1
ATOM 713 C C . GLU A 1 87 ? -8.845 2.174 -2.002 1.00 97.75 87 GLU A C 1
ATOM 715 O O . GLU A 1 87 ? -8.608 2.603 -0.873 1.00 97.75 87 GLU A O 1
ATOM 720 N N . ILE A 1 88 ? -8.332 2.740 -3.097 1.00 97.88 88 ILE A N 1
ATOM 721 C CA . ILE A 1 88 ? -7.567 3.993 -3.047 1.00 97.88 88 ILE A CA 1
ATOM 722 C C . ILE A 1 88 ? -8.543 5.142 -2.786 1.00 97.88 88 ILE A C 1
ATOM 724 O O . ILE A 1 88 ? -9.455 5.366 -3.582 1.00 97.88 88 ILE A O 1
ATOM 728 N N . ILE A 1 89 ? -8.332 5.882 -1.697 1.00 97.88 89 ILE A N 1
ATOM 729 C CA . ILE A 1 89 ? -9.190 7.015 -1.304 1.00 97.88 89 ILE A CA 1
ATOM 730 C C . ILE A 1 89 ? -8.515 8.374 -1.463 1.00 97.88 89 ILE A C 1
ATOM 732 O O . ILE A 1 89 ? -9.214 9.374 -1.610 1.00 97.88 89 ILE A O 1
ATOM 736 N N . ASP A 1 90 ? -7.183 8.417 -1.445 1.00 97.38 90 ASP A N 1
ATOM 737 C CA . ASP A 1 90 ? -6.406 9.622 -1.733 1.00 97.38 90 ASP A CA 1
ATOM 738 C C . ASP A 1 90 ? -4.960 9.267 -2.117 1.00 97.38 90 ASP A C 1
ATOM 740 O O . ASP A 1 90 ? -4.548 8.102 -2.055 1.00 97.38 90 ASP A O 1
ATOM 744 N N . CYS A 1 91 ? -4.179 10.273 -2.504 1.00 95.19 91 CYS A N 1
ATOM 745 C CA . CYS A 1 91 ? -2.746 10.155 -2.712 1.00 95.19 91 CYS A CA 1
ATOM 746 C C . CYS A 1 91 ? -1.981 11.362 -2.160 1.00 95.19 91 CYS A C 1
ATOM 748 O O . CYS A 1 91 ? -2.379 12.513 -2.344 1.00 95.19 91 CYS A O 1
ATOM 750 N N . GLU A 1 92 ? -0.826 11.093 -1.564 1.00 90.50 92 GLU A N 1
ATOM 751 C CA . GLU A 1 92 ? 0.121 12.106 -1.114 1.00 90.50 92 GLU A CA 1
ATOM 752 C C . GLU A 1 92 ? 1.403 12.063 -1.948 1.00 90.50 92 GLU A C 1
ATOM 754 O O . GLU A 1 92 ? 1.856 10.964 -2.272 1.00 90.50 92 GLU A O 1
ATOM 759 N N . PRO A 1 93 ? 1.971 13.235 -2.298 1.00 77.12 93 PRO A N 1
ATOM 760 C CA . PRO A 1 93 ? 3.192 13.332 -3.077 1.00 77.12 93 PRO A CA 1
ATOM 761 C C . PRO A 1 93 ? 4.386 12.903 -2.253 1.00 77.12 93 PRO A C 1
ATOM 763 O O . PRO A 1 93 ? 4.885 13.714 -1.448 1.00 77.12 93 PRO A O 1
#